Protein AF-A0A7X7KDR5-F1 (afdb_monomer_lite)

Secondary structure (DSSP, 8-state):
-HHHHHHHHHHHHHHHHHS--HHHHTTTTSHHHHHHHHHHHHS-TTTT-EETTTTEE------TT--EEEE--SSTT--EEEE----

pLDDT: mean 75.91, std 9.54, range [53.59, 88.62]

Sequence (87 aa):
MKKIVLLTAAVAALTAVWGTSEAAAAGFRTIKGRVSYYQAQTSPWHGGYYDAAWGTPVAVLVPPTAEAQTHWGWGVGATRVTPIHHQ

Foldseek 3Di:
DVVVVVVVVVVVVVVVVVPPPVVVCVLCPDPLNVQLVVCVVPAPLQRPAQDPVVRDRDRDDDDPPAFWDWDDDPDDPRIDIDTNRYD

Radius of gyration: 22.42 Å; chains: 1; bounding box: 60×42×50 Å

Structure (mmCIF, N/CA/C/O backbone):
data_AF-A0A7X7KDR5-F1
#
_entry.id   AF-A0A7X7KDR5-F1
#
loop_
_atom_site.group_PDB
_atom_site.id
_atom_site.type_symbol
_atom_site.label_atom_id
_atom_site.label_alt_id
_atom_site.label_comp_id
_atom_site.label_asym_id
_atom_site.label_entity_id
_atom_site.label_seq_id
_atom_site.pdbx_PDB_ins_code
_atom_site.Cartn_x
_atom_site.Cartn_y
_atom_site.Cartn_z
_atom_site.occupancy
_atom_site.B_iso_or_equiv
_atom_site.auth_seq_id
_atom_site.auth_comp_id
_atom_site.auth_asym_id
_atom_site.auth_atom_id
_atom_site.pdbx_PDB_model_num
ATOM 1 N N . MET A 1 1 ? 37.072 -30.132 -35.472 1.00 59.16 1 MET A N 1
ATOM 2 C CA . MET A 1 1 ? 35.834 -29.441 -35.907 1.00 59.16 1 MET A CA 1
ATOM 3 C C . MET A 1 1 ? 34.617 -29.805 -35.051 1.00 59.16 1 MET A C 1
ATOM 5 O O . MET A 1 1 ? 34.092 -28.911 -34.409 1.00 59.16 1 MET A O 1
ATOM 9 N N . LYS A 1 2 ? 34.224 -31.084 -34.913 1.00 63.53 2 LYS A N 1
ATOM 10 C CA . LYS A 1 2 ? 33.058 -31.497 -34.088 1.00 63.53 2 LYS A CA 1
ATOM 11 C C . LYS A 1 2 ? 33.106 -31.043 -32.613 1.00 63.53 2 LYS A C 1
ATOM 13 O O . LYS A 1 2 ? 32.096 -30.617 -32.075 1.00 63.53 2 LYS A O 1
ATOM 18 N N . LYS A 1 3 ? 34.289 -31.068 -31.981 1.00 68.50 3 LYS A N 1
ATOM 19 C CA . LYS A 1 3 ? 34.487 -30.625 -30.583 1.00 68.50 3 LYS A CA 1
ATOM 20 C C . LYS A 1 3 ? 34.306 -29.112 -30.388 1.00 68.50 3 LYS A C 1
ATOM 22 O O . LYS A 1 3 ? 33.826 -28.694 -29.347 1.00 68.50 3 LYS A O 1
ATOM 27 N N . ILE A 1 4 ? 34.655 -28.313 -31.401 1.00 83.31 4 ILE A N 1
ATOM 28 C CA . ILE A 1 4 ? 34.497 -26.849 -31.373 1.00 83.31 4 ILE A CA 1
ATOM 29 C C . ILE A 1 4 ? 33.015 -26.491 -31.523 1.00 83.31 4 ILE A C 1
ATOM 31 O O . ILE A 1 4 ? 32.516 -25.666 -30.773 1.00 83.31 4 ILE A O 1
ATOM 35 N N . VAL A 1 5 ? 32.299 -27.187 -32.414 1.00 82.88 5 VAL A N 1
ATOM 36 C CA . VAL A 1 5 ? 30.845 -27.026 -32.597 1.00 82.88 5 VAL A CA 1
ATOM 37 C C . VAL A 1 5 ? 30.061 -27.442 -31.345 1.00 82.88 5 VAL A C 1
ATOM 39 O O . VAL A 1 5 ? 29.098 -26.785 -30.968 1.00 82.88 5 VAL A O 1
ATOM 42 N N . LEU A 1 6 ? 30.488 -28.509 -30.662 1.00 83.50 6 LEU A N 1
ATOM 43 C CA . LEU A 1 6 ? 29.882 -28.927 -29.393 1.00 83.50 6 LEU A CA 1
ATOM 44 C C . LEU A 1 6 ? 30.107 -27.903 -28.273 1.00 83.50 6 LEU A C 1
ATOM 46 O O . LEU A 1 6 ? 29.193 -27.637 -27.499 1.00 83.50 6 LEU A O 1
ATOM 50 N N . LEU A 1 7 ? 31.297 -27.298 -28.208 1.00 85.81 7 LEU A N 1
ATOM 51 C CA . LEU A 1 7 ? 31.609 -26.262 -27.222 1.00 85.81 7 LEU A CA 1
ATOM 52 C C . LEU A 1 7 ? 30.798 -24.983 -27.451 1.00 85.81 7 LEU A C 1
ATOM 54 O O . LEU A 1 7 ? 30.266 -24.431 -26.492 1.00 85.81 7 LEU A O 1
ATOM 58 N N . THR A 1 8 ? 30.642 -24.530 -28.696 1.00 83.12 8 THR A N 1
ATOM 59 C CA . THR A 1 8 ? 29.836 -23.334 -28.988 1.00 83.12 8 THR A CA 1
ATOM 60 C C . THR A 1 8 ? 28.348 -23.560 -28.726 1.00 83.12 8 THR A C 1
ATOM 62 O O . THR A 1 8 ? 27.692 -22.673 -28.182 1.00 83.12 8 THR A O 1
ATOM 65 N N . ALA A 1 9 ? 27.819 -24.750 -29.026 1.00 83.44 9 ALA A N 1
ATOM 66 C CA . ALA A 1 9 ? 26.440 -25.109 -28.695 1.00 83.44 9 ALA A CA 1
ATOM 67 C C . ALA A 1 9 ? 26.200 -25.167 -27.175 1.00 83.44 9 ALA A C 1
ATOM 69 O O . ALA A 1 9 ? 25.177 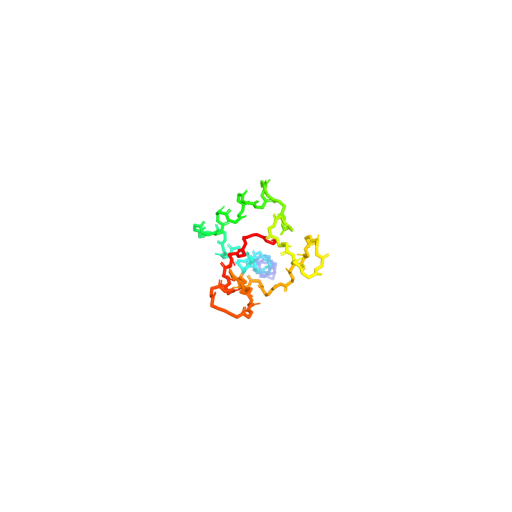-24.683 -26.694 1.00 83.44 9 ALA A O 1
ATOM 70 N N . ALA A 1 10 ? 27.159 -25.701 -26.410 1.00 83.38 10 ALA A N 1
ATOM 71 C CA . ALA A 1 10 ? 27.076 -25.745 -24.951 1.00 83.38 10 ALA A CA 1
ATOM 72 C C . ALA A 1 10 ? 27.105 -24.340 -24.325 1.00 83.38 10 ALA A C 1
ATOM 74 O O . ALA A 1 10 ? 26.321 -24.056 -23.422 1.00 83.38 10 ALA A O 1
ATOM 75 N N . VAL A 1 11 ? 27.957 -23.443 -24.835 1.00 84.56 11 VAL A N 1
ATOM 76 C CA . VAL A 1 11 ? 28.014 -22.043 -24.378 1.00 84.56 11 VAL A CA 1
ATOM 77 C C . VAL A 1 11 ? 26.711 -21.307 -24.699 1.00 84.56 11 VAL A C 1
ATOM 79 O O . VAL A 1 11 ? 26.173 -20.635 -23.824 1.00 84.56 11 VAL A O 1
ATOM 82 N N . ALA A 1 12 ? 26.156 -21.487 -25.902 1.00 80.38 12 ALA A N 1
ATOM 83 C CA . ALA A 1 12 ? 24.880 -20.877 -26.282 1.00 80.38 12 ALA A CA 1
ATOM 84 C C . ALA A 1 12 ? 23.709 -21.368 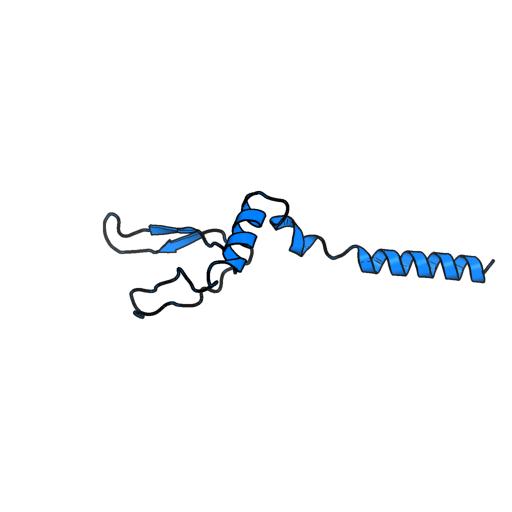-25.406 1.00 80.38 12 ALA A C 1
ATOM 86 O O . ALA A 1 12 ? 22.865 -20.570 -24.991 1.00 80.38 12 ALA A O 1
ATOM 87 N N . ALA A 1 13 ? 23.685 -22.663 -25.069 1.00 77.06 13 ALA A N 1
ATOM 88 C CA . ALA A 1 13 ? 22.691 -23.233 -24.162 1.00 77.06 13 ALA A CA 1
ATOM 89 C C . ALA A 1 13 ? 22.823 -22.673 -22.734 1.00 77.06 13 ALA A C 1
ATOM 91 O O . ALA A 1 13 ? 21.818 -22.345 -22.107 1.00 77.06 13 ALA A O 1
ATOM 92 N N . LEU A 1 14 ? 24.052 -22.492 -22.239 1.00 74.44 14 LEU A N 1
ATOM 93 C CA . LEU A 1 14 ? 24.319 -21.880 -20.933 1.00 74.44 14 LEU A CA 1
ATOM 94 C C . LEU A 1 14 ? 23.859 -20.418 -20.870 1.00 74.44 14 LEU A C 1
ATOM 96 O O . LEU A 1 14 ? 23.217 -20.025 -19.898 1.00 74.44 14 LEU A O 1
ATOM 100 N N . THR A 1 15 ? 24.110 -19.625 -21.916 1.00 69.44 15 THR A N 1
ATOM 101 C CA . THR A 1 15 ? 23.666 -18.222 -21.958 1.00 69.44 15 THR A CA 1
ATOM 102 C C . THR A 1 15 ? 22.147 -18.075 -22.061 1.00 69.44 15 THR A C 1
ATOM 104 O O . THR A 1 15 ? 21.594 -17.117 -21.528 1.00 69.44 15 THR A O 1
ATOM 107 N N . ALA A 1 16 ? 21.455 -19.032 -22.689 1.00 67.62 16 ALA A N 1
ATOM 108 C CA . ALA A 1 16 ? 19.997 -19.007 -22.811 1.00 67.62 16 ALA A CA 1
ATOM 109 C C . ALA A 1 16 ? 19.278 -19.246 -21.469 1.00 67.62 16 ALA A C 1
ATOM 111 O O . ALA A 1 16 ? 18.200 -18.701 -21.246 1.00 67.62 16 ALA A O 1
ATOM 112 N N . VAL A 1 17 ? 19.884 -20.009 -20.553 1.00 65.94 17 VAL A N 1
ATOM 113 C CA . VAL A 1 17 ? 19.311 -20.298 -19.223 1.00 65.94 17 VAL A CA 1
ATOM 114 C C . VAL A 1 17 ? 19.411 -19.095 -18.275 1.00 65.94 17 VAL A C 1
ATOM 116 O O . VAL A 1 17 ? 18.615 -18.969 -17.351 1.00 65.94 17 VAL A O 1
ATOM 119 N N . TRP A 1 18 ? 20.367 -18.189 -18.490 1.00 61.84 18 TRP A N 1
ATOM 120 C CA . TRP A 1 18 ? 20.626 -17.075 -17.568 1.00 61.84 18 TRP A CA 1
ATOM 121 C C . TRP A 1 18 ? 19.797 -15.817 -17.882 1.00 61.84 18 TRP A C 1
ATOM 123 O O . TRP A 1 18 ? 19.755 -14.896 -17.071 1.00 61.84 18 TRP A O 1
ATOM 133 N N . GLY A 1 19 ? 19.127 -15.767 -19.039 1.00 57.00 19 GLY A N 1
ATOM 134 C CA . GLY A 1 19 ? 18.433 -14.573 -19.537 1.00 57.00 19 GLY A CA 1
ATOM 135 C C . GLY A 1 19 ? 16.968 -14.398 -19.115 1.00 57.00 19 GLY A C 1
ATOM 136 O O . GLY A 1 19 ? 16.346 -13.430 -19.538 1.00 57.00 19 GLY A O 1
ATOM 137 N N . THR A 1 20 ? 16.373 -15.298 -18.324 1.00 55.62 20 THR A N 1
ATOM 138 C CA . THR A 1 20 ? 14.905 -15.321 -18.124 1.00 55.62 20 THR A CA 1
ATOM 139 C C . THR A 1 20 ? 14.395 -14.694 -16.818 1.00 55.62 20 THR A C 1
ATOM 141 O O . THR A 1 20 ? 13.243 -14.919 -16.455 1.00 55.62 20 THR A O 1
ATOM 144 N N . SER A 1 21 ? 15.191 -13.910 -16.084 1.00 55.38 21 SER A N 1
ATOM 145 C CA . SER A 1 21 ? 14.801 -13.410 -14.748 1.00 55.38 21 SER A CA 1
ATOM 146 C C . SER A 1 21 ? 14.212 -11.989 -14.702 1.00 55.38 21 SER A C 1
ATOM 148 O O . SER A 1 21 ? 13.817 -11.526 -13.632 1.00 55.38 21 SER A O 1
ATOM 150 N N . GLU A 1 22 ? 14.092 -11.279 -15.826 1.00 54.97 22 GLU A N 1
ATOM 151 C CA . GLU A 1 22 ? 13.763 -9.841 -15.792 1.00 54.97 22 GLU A CA 1
ATOM 152 C C . GLU A 1 22 ? 12.285 -9.509 -15.521 1.00 54.97 22 GLU A C 1
ATOM 154 O O . GLU A 1 22 ? 11.984 -8.411 -15.047 1.00 54.97 22 GLU A O 1
ATOM 159 N N . ALA A 1 23 ? 11.355 -10.448 -15.730 1.00 54.12 23 ALA A N 1
ATOM 160 C CA . ALA A 1 23 ? 9.923 -10.194 -15.536 1.00 54.12 23 ALA A CA 1
ATOM 161 C C . ALA A 1 23 ? 9.546 -9.920 -14.064 1.00 54.12 23 ALA A C 1
ATOM 163 O O . ALA A 1 23 ? 8.645 -9.129 -13.799 1.00 54.12 23 ALA A O 1
ATOM 164 N N . ALA A 1 24 ? 10.265 -10.514 -13.104 1.00 53.59 24 ALA A N 1
ATOM 165 C CA . ALA A 1 24 ? 10.025 -10.302 -11.673 1.00 53.59 24 ALA A CA 1
ATOM 166 C C . ALA A 1 24 ? 10.689 -9.017 -11.132 1.00 53.59 24 ALA A C 1
ATOM 168 O O . ALA A 1 24 ? 10.266 -8.478 -10.112 1.00 53.59 24 ALA A O 1
ATOM 169 N N . ALA A 1 25 ? 11.714 -8.498 -11.819 1.00 54.25 25 ALA A N 1
ATOM 170 C CA . ALA A 1 25 ? 12.509 -7.351 -11.369 1.00 54.25 25 ALA A CA 1
ATOM 171 C C . ALA A 1 25 ? 12.074 -6.007 -11.983 1.00 54.25 25 ALA A C 1
ATOM 173 O O . ALA A 1 25 ? 12.569 -4.953 -11.570 1.00 54.25 25 ALA A O 1
ATOM 174 N N . ALA A 1 26 ? 11.145 -6.018 -12.945 1.00 55.81 26 ALA A N 1
ATOM 175 C CA . ALA A 1 26 ? 10.712 -4.826 -13.677 1.00 55.81 26 ALA A CA 1
ATOM 176 C C . ALA A 1 26 ? 10.195 -3.698 -12.757 1.00 55.81 26 ALA A C 1
ATOM 178 O O . ALA A 1 26 ? 10.438 -2.521 -13.023 1.00 55.81 26 ALA A O 1
ATOM 179 N N . GLY A 1 27 ? 9.557 -4.038 -11.631 1.00 60.84 27 GLY A N 1
ATOM 180 C CA . GLY A 1 27 ? 9.068 -3.053 -10.662 1.00 60.84 27 GLY A CA 1
ATOM 181 C C . GLY A 1 27 ? 10.180 -2.356 -9.872 1.00 60.84 27 GLY A C 1
ATOM 182 O O . GLY A 1 27 ? 10.072 -1.166 -9.579 1.00 60.84 27 GLY A O 1
ATOM 183 N N . PHE A 1 28 ? 11.279 -3.055 -9.577 1.00 60.81 28 PHE A N 1
ATOM 184 C CA . PHE A 1 28 ? 12.306 -2.634 -8.614 1.00 60.81 28 PHE A CA 1
ATOM 185 C C . PHE A 1 28 ? 13.155 -1.445 -9.090 1.00 60.81 28 PHE A C 1
ATOM 187 O O . PHE A 1 28 ? 13.653 -0.661 -8.284 1.00 60.81 28 PHE A O 1
ATOM 194 N N . ARG A 1 29 ? 13.295 -1.282 -10.412 1.00 67.31 29 ARG A N 1
ATOM 195 C CA . ARG A 1 29 ? 14.022 -0.161 -11.036 1.00 67.31 29 ARG A CA 1
ATOM 196 C C . ARG A 1 29 ? 13.229 1.154 -11.041 1.00 67.31 29 ARG A C 1
ATOM 198 O O . ARG A 1 29 ? 13.773 2.189 -11.415 1.00 67.31 29 ARG A O 1
ATOM 205 N N . THR A 1 30 ? 11.966 1.135 -10.619 1.00 79.31 30 THR A N 1
ATOM 206 C CA . THR A 1 30 ? 11.119 2.331 -10.516 1.00 79.31 30 THR A CA 1
ATOM 207 C C . THR A 1 30 ? 11.197 2.953 -9.118 1.00 79.31 30 THR A C 1
ATOM 209 O O . THR A 1 30 ? 11.509 2.279 -8.135 1.00 79.31 30 THR A O 1
ATOM 212 N N . ILE A 1 31 ? 10.866 4.245 -8.997 1.00 81.31 31 ILE A N 1
ATOM 213 C CA . ILE A 1 31 ? 10.743 4.913 -7.687 1.00 81.31 31 ILE A CA 1
ATOM 214 C C . ILE A 1 31 ? 9.746 4.161 -6.790 1.00 81.31 31 ILE A C 1
ATOM 216 O O . ILE A 1 31 ? 10.042 3.936 -5.618 1.00 81.31 31 ILE A O 1
ATOM 220 N N . LYS A 1 32 ? 8.602 3.724 -7.345 1.00 77.06 32 LYS A N 1
ATOM 221 C CA . LYS A 1 32 ? 7.599 2.941 -6.607 1.00 77.06 32 LYS A CA 1
ATOM 222 C C . LYS A 1 32 ? 8.173 1.623 -6.094 1.00 77.06 32 LYS A C 1
ATOM 224 O O . LYS A 1 32 ? 8.023 1.343 -4.914 1.00 77.06 32 LYS A O 1
ATOM 229 N N . GLY A 1 33 ? 8.888 0.865 -6.925 1.00 79.62 33 GLY A N 1
ATOM 230 C CA . GLY A 1 33 ? 9.497 -0.394 -6.487 1.00 79.62 33 GLY A CA 1
ATOM 231 C C . GLY A 1 33 ? 10.522 -0.210 -5.375 1.00 79.62 33 GLY A C 1
ATOM 232 O O . GLY A 1 33 ? 10.539 -0.987 -4.425 1.00 79.62 33 GLY A O 1
ATOM 233 N N . ARG A 1 34 ? 11.321 0.862 -5.433 1.00 80.62 34 ARG A N 1
ATOM 234 C CA . ARG A 1 34 ? 12.264 1.189 -4.358 1.00 80.62 34 ARG A CA 1
ATOM 235 C C . ARG A 1 34 ? 11.547 1.528 -3.045 1.00 80.62 34 ARG A C 1
ATOM 237 O O . ARG A 1 34 ? 11.979 1.076 -1.990 1.00 80.62 34 ARG A O 1
ATOM 244 N N . VAL A 1 35 ? 10.451 2.287 -3.099 1.00 82.00 35 VAL A N 1
ATOM 245 C CA . VAL A 1 35 ? 9.623 2.590 -1.917 1.00 82.00 35 VAL A CA 1
ATOM 246 C C . VAL A 1 35 ? 8.976 1.321 -1.355 1.00 82.00 35 VAL A C 1
ATOM 248 O O . VAL A 1 35 ? 9.077 1.086 -0.152 1.00 82.00 35 VAL A O 1
ATOM 251 N N . SER A 1 36 ? 8.380 0.480 -2.204 1.00 78.56 36 SER A N 1
ATOM 252 C CA . SER A 1 36 ? 7.793 -0.799 -1.787 1.00 78.56 36 SER A CA 1
ATOM 253 C C . SER A 1 36 ? 8.833 -1.728 -1.155 1.00 78.56 36 SER A C 1
ATOM 255 O O . SER A 1 36 ? 8.542 -2.349 -0.139 1.00 78.56 36 SER A O 1
ATOM 257 N N . TYR A 1 37 ? 10.066 -1.770 -1.675 1.00 80.50 37 TYR A N 1
ATOM 258 C CA . TYR A 1 37 ? 11.154 -2.549 -1.075 1.00 80.50 37 TYR A CA 1
ATOM 259 C C . TYR A 1 37 ? 11.507 -2.082 0.341 1.00 80.50 37 TYR A C 1
ATOM 261 O O . TYR A 1 37 ? 11.565 -2.894 1.261 1.00 80.50 37 TYR A O 1
ATOM 269 N N . TYR A 1 38 ? 11.699 -0.775 0.547 1.00 84.62 38 TYR A N 1
ATOM 270 C CA . TYR A 1 38 ? 11.985 -0.247 1.885 1.00 84.62 38 TYR A CA 1
ATOM 271 C C . TYR A 1 38 ? 10.812 -0.448 2.854 1.00 84.62 38 TYR A C 1
ATOM 273 O O . TYR A 1 38 ? 11.023 -0.717 4.038 1.00 84.62 38 TYR A O 1
ATOM 281 N N . GLN A 1 39 ? 9.574 -0.358 2.365 1.00 81.50 39 GLN A N 1
ATOM 282 C CA . GLN A 1 39 ? 8.389 -0.653 3.168 1.00 81.50 39 GLN A CA 1
ATOM 283 C C . GLN A 1 39 ? 8.319 -2.134 3.552 1.00 81.50 39 GLN A C 1
ATOM 285 O O . GLN A 1 39 ? 8.021 -2.416 4.706 1.00 81.50 39 GLN A O 1
ATOM 290 N N . ALA A 1 40 ? 8.681 -3.058 2.658 1.00 79.50 40 ALA A N 1
ATOM 291 C CA . ALA A 1 40 ? 8.727 -4.490 2.965 1.00 79.50 40 ALA A CA 1
ATOM 292 C C . ALA A 1 40 ? 9.749 -4.853 4.047 1.00 79.50 40 ALA A C 1
ATOM 294 O O . ALA A 1 40 ? 9.570 -5.819 4.781 1.00 79.50 40 ALA A O 1
ATOM 295 N N . GLN A 1 41 ? 10.823 -4.072 4.167 1.00 85.06 41 GLN A N 1
ATOM 296 C CA . GLN A 1 41 ? 11.832 -4.275 5.206 1.00 85.06 41 GLN A CA 1
ATOM 297 C C . GLN A 1 41 ? 11.429 -3.720 6.576 1.00 85.06 41 GLN A C 1
ATOM 299 O O . GLN A 1 41 ? 11.995 -4.131 7.586 1.00 85.06 41 GLN A O 1
ATOM 304 N N . THR A 1 42 ? 10.514 -2.750 6.622 1.00 86.88 42 THR A N 1
ATOM 305 C CA . THR A 1 42 ? 10.247 -1.948 7.830 1.00 86.88 42 THR A CA 1
ATOM 306 C C . THR A 1 42 ? 8.818 -2.064 8.341 1.00 86.88 42 THR A C 1
ATOM 308 O O . THR A 1 42 ? 8.547 -1.713 9.486 1.00 86.88 42 THR A O 1
ATOM 311 N N . SER A 1 43 ? 7.897 -2.542 7.510 1.00 80.00 43 SER A N 1
ATOM 312 C CA . SER A 1 43 ? 6.479 -2.678 7.820 1.00 80.00 43 SER A CA 1
ATOM 313 C C . SER A 1 43 ? 6.032 -4.116 7.549 1.00 80.00 43 SER A C 1
ATOM 315 O O . SER A 1 43 ? 6.540 -4.739 6.623 1.00 80.00 43 SER A O 1
ATOM 317 N N . PRO A 1 44 ? 5.090 -4.667 8.331 1.00 79.75 44 PRO A N 1
ATOM 318 C CA . PRO A 1 44 ? 4.524 -5.972 8.025 1.00 79.75 44 PRO A CA 1
ATOM 319 C C . PRO A 1 44 ? 3.616 -5.897 6.791 1.00 79.75 44 PRO A C 1
ATOM 321 O O . PRO A 1 44 ? 2.846 -4.945 6.642 1.00 79.75 44 PRO A O 1
ATOM 324 N N . TRP A 1 45 ? 3.632 -6.943 5.961 1.00 72.94 45 TRP A N 1
ATOM 325 C CA . TRP A 1 45 ? 2.799 -7.049 4.750 1.00 72.94 45 TRP A CA 1
ATOM 326 C C . TRP A 1 45 ? 1.295 -7.031 5.063 1.00 72.94 45 TRP A C 1
ATOM 328 O O . TRP A 1 45 ? 0.486 -6.565 4.268 1.00 72.94 45 TRP A O 1
ATOM 338 N N . HIS A 1 46 ? 0.915 -7.471 6.264 1.00 72.94 46 HIS A N 1
ATOM 339 C CA . HIS A 1 46 ? -0.455 -7.427 6.784 1.00 72.94 46 HIS A CA 1
ATOM 340 C C . HIS A 1 46 ? -0.767 -6.135 7.574 1.00 72.94 46 HIS A C 1
ATOM 342 O O . HIS A 1 46 ? -1.845 -5.993 8.147 1.00 72.94 46 HIS A O 1
ATOM 348 N N . GLY A 1 47 ? 0.175 -5.190 7.650 1.00 66.50 47 GLY A N 1
ATOM 349 C CA . GLY A 1 47 ? 0.208 -4.094 8.627 1.00 66.50 47 GLY A CA 1
ATOM 350 C C . GLY A 1 47 ? -0.770 -2.930 8.451 1.00 66.50 47 GLY A C 1
ATOM 351 O O . GLY A 1 47 ? -0.725 -2.000 9.248 1.00 66.50 47 GLY A O 1
ATOM 352 N N . GLY A 1 48 ? -1.641 -2.939 7.442 1.00 68.19 48 GLY A N 1
ATOM 353 C CA . GLY A 1 48 ? -2.536 -1.808 7.142 1.00 68.19 48 GLY A CA 1
ATOM 354 C C . GLY A 1 48 ? -3.941 -2.195 6.684 1.00 68.19 48 GLY A C 1
ATOM 355 O O . GLY A 1 48 ? -4.715 -1.325 6.290 1.00 68.19 48 GLY A O 1
ATOM 356 N N . TYR A 1 49 ? -4.273 -3.485 6.723 1.00 74.12 49 TYR A N 1
ATOM 357 C CA . TYR A 1 49 ? -5.528 -4.024 6.205 1.00 74.12 49 TYR A CA 1
ATOM 358 C C . TYR A 1 49 ? -6.435 -4.419 7.366 1.00 74.12 49 TYR A C 1
ATOM 360 O O . TYR A 1 49 ? -6.576 -5.594 7.685 1.00 74.12 49 TYR A O 1
ATOM 368 N N . TYR A 1 50 ? -6.996 -3.425 8.052 1.00 7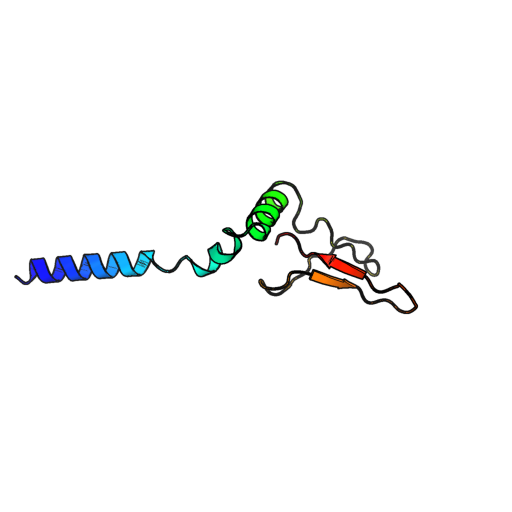3.19 50 TYR A N 1
ATOM 369 C CA . TYR A 1 50 ? -8.012 -3.659 9.075 1.00 73.19 50 TYR A CA 1
ATOM 370 C C . TYR A 1 50 ? -9.385 -3.773 8.417 1.00 73.19 50 TYR A C 1
ATOM 372 O O . TYR A 1 50 ? -9.803 -2.852 7.713 1.00 73.19 50 TYR A O 1
ATOM 380 N N . ASP A 1 51 ? -10.081 -4.877 8.670 1.00 74.69 51 ASP A N 1
ATOM 381 C CA . ASP A 1 51 ? -11.463 -5.048 8.245 1.00 74.69 51 ASP A CA 1
ATOM 382 C C . ASP A 1 51 ? -12.406 -4.782 9.426 1.00 74.69 51 ASP A C 1
ATOM 384 O O . ASP A 1 51 ? -12.347 -5.451 10.461 1.00 74.69 51 ASP A O 1
ATOM 388 N N . ALA A 1 52 ? -13.277 -3.783 9.275 1.00 70.94 52 ALA A N 1
ATOM 389 C CA . ALA A 1 52 ? -14.206 -3.378 10.325 1.00 70.94 52 ALA A CA 1
ATOM 390 C C . ALA A 1 52 ? -15.315 -4.411 10.592 1.00 70.94 52 ALA A C 1
ATOM 392 O O . ALA A 1 52 ? -15.859 -4.426 11.694 1.00 70.94 52 ALA A O 1
ATOM 393 N N . ALA A 1 53 ? -15.649 -5.271 9.626 1.00 75.44 53 ALA A N 1
ATOM 394 C CA . ALA A 1 53 ? -16.629 -6.336 9.819 1.00 75.44 53 ALA A CA 1
ATOM 395 C C . ALA A 1 53 ? -16.060 -7.476 10.677 1.00 75.44 53 ALA A C 1
ATOM 397 O O . ALA A 1 53 ? -16.788 -8.060 11.477 1.00 75.44 53 ALA A O 1
ATOM 398 N N . TRP A 1 54 ? -14.763 -7.768 10.544 1.00 78.25 54 TRP A N 1
ATOM 399 C CA . TRP A 1 54 ? -14.096 -8.847 11.287 1.00 78.25 54 TRP A CA 1
ATOM 400 C C . TRP A 1 54 ? -13.362 -8.382 12.549 1.00 78.25 54 TRP A C 1
ATOM 402 O O . TRP A 1 54 ? -12.997 -9.206 13.386 1.00 78.25 54 TRP A O 1
ATOM 412 N N . GLY A 1 55 ? -13.119 -7.079 12.699 1.00 79.69 55 GLY A N 1
ATOM 413 C CA . GLY 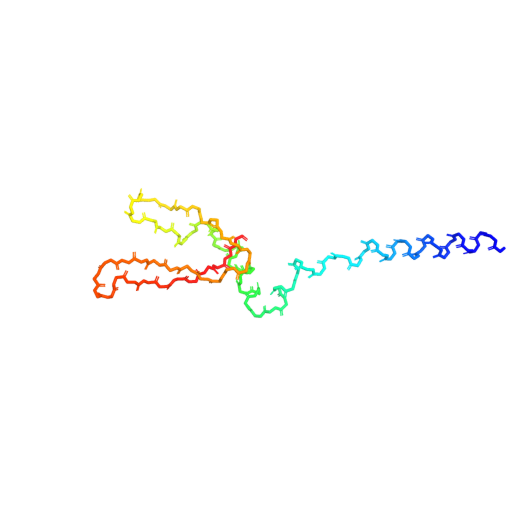A 1 55 ? -12.449 -6.508 13.868 1.00 79.69 55 GLY A CA 1
ATOM 414 C C . GLY A 1 55 ? -10.964 -6.873 13.989 1.00 79.69 55 GLY A C 1
ATOM 415 O O . GLY A 1 55 ? -10.368 -6.663 15.044 1.00 79.69 55 GLY A O 1
ATOM 416 N N . THR A 1 56 ? -10.361 -7.417 12.931 1.00 77.31 56 THR A N 1
ATOM 417 C CA . THR A 1 56 ? -8.989 -7.938 12.916 1.00 77.31 56 THR A CA 1
ATOM 418 C C . THR A 1 56 ? -8.285 -7.580 11.602 1.00 77.31 56 THR A C 1
ATOM 420 O O . THR A 1 56 ? -8.962 -7.352 10.593 1.00 77.31 56 THR A O 1
ATOM 423 N N . PRO A 1 57 ? -6.939 -7.516 11.565 1.00 72.62 57 PRO A N 1
ATOM 424 C CA . PRO A 1 57 ? -6.210 -7.431 10.309 1.00 72.62 57 PRO A CA 1
ATOM 425 C C . PRO A 1 57 ? -6.463 -8.663 9.431 1.0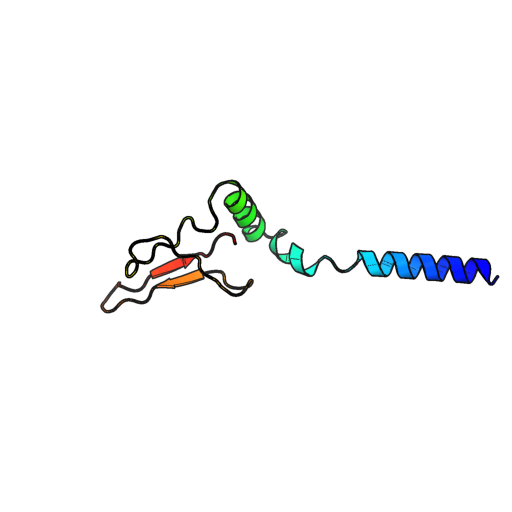0 72.62 57 PRO A C 1
ATOM 427 O O . PRO A 1 57 ? -6.337 -9.796 9.900 1.00 72.62 57 PRO A O 1
ATOM 430 N N . VAL A 1 58 ? -6.786 -8.450 8.155 1.00 75.38 58 VAL A N 1
ATOM 431 C CA . VAL A 1 58 ? -7.034 -9.525 7.182 1.00 75.38 58 VAL A CA 1
ATOM 432 C C . VAL A 1 58 ? -5.976 -9.482 6.083 1.00 75.38 58 VAL A C 1
ATOM 434 O O . VAL A 1 58 ? -5.633 -8.423 5.561 1.00 75.38 58 VAL A O 1
ATOM 437 N N . ALA A 1 59 ? -5.454 -10.651 5.717 1.00 73.50 59 ALA A N 1
ATOM 438 C CA . ALA A 1 59 ? -4.564 -10.799 4.574 1.00 73.50 59 ALA A CA 1
ATOM 439 C C . ALA A 1 59 ? -5.336 -10.561 3.266 1.00 73.50 59 ALA A C 1
ATOM 441 O O . ALA A 1 59 ? -6.286 -11.286 2.971 1.00 73.50 59 ALA A O 1
ATOM 442 N N . VAL A 1 60 ? -4.925 -9.574 2.466 1.00 73.62 60 VAL A N 1
ATOM 443 C CA . VAL A 1 60 ? -5.566 -9.287 1.174 1.00 73.62 60 VAL A CA 1
ATOM 444 C C . VAL A 1 60 ? -4.780 -9.952 0.046 1.00 73.62 60 VAL A C 1
ATOM 446 O O . VAL A 1 60 ? -3.654 -9.560 -0.255 1.00 73.62 60 VAL A O 1
ATOM 449 N N . LEU A 1 61 ? -5.391 -10.947 -0.599 1.00 77.94 61 LEU A N 1
ATOM 450 C CA . LEU A 1 61 ? -4.887 -11.536 -1.840 1.00 77.94 61 LEU A CA 1
ATOM 451 C C . LEU A 1 61 ? -5.330 -10.662 -3.015 1.00 77.94 61 LEU A C 1
ATOM 453 O O . LEU A 1 61 ? -6.521 -10.566 -3.307 1.00 77.94 61 LEU A O 1
ATOM 457 N N . VAL A 1 62 ? -4.376 -10.024 -3.688 1.00 81.06 62 VAL A N 1
ATOM 458 C CA . VAL A 1 62 ? -4.627 -9.199 -4.879 1.00 81.06 62 VAL A CA 1
ATOM 459 C C . VAL A 1 62 ? -3.735 -9.659 -6.029 1.00 81.06 62 VAL A C 1
ATOM 461 O O . VAL A 1 62 ? -2.692 -10.273 -5.794 1.00 81.06 62 VAL A O 1
ATOM 464 N N . PRO A 1 63 ? -4.113 -9.377 -7.285 1.00 82.06 63 PRO A N 1
ATOM 465 C CA . PRO A 1 63 ? -3.221 -9.591 -8.413 1.00 82.06 63 PRO A CA 1
ATOM 466 C C . PRO A 1 63 ? -1.910 -8.804 -8.238 1.00 82.06 63 PRO A C 1
ATOM 468 O O . PRO A 1 63 ? -1.962 -7.671 -7.757 1.00 82.06 63 PRO A O 1
ATOM 471 N N . PRO A 1 64 ? -0.758 -9.313 -8.715 1.00 75.50 64 PRO A N 1
ATOM 472 C CA . PRO A 1 64 ? 0.545 -8.645 -8.566 1.00 75.50 64 PRO A CA 1
ATOM 473 C C . PRO A 1 64 ? 0.624 -7.233 -9.168 1.00 75.50 64 PRO A C 1
ATOM 475 O O . PRO A 1 64 ? 1.559 -6.486 -8.899 1.00 75.50 64 PRO A O 1
ATOM 478 N N . THR A 1 65 ? -0.333 -6.876 -10.024 1.00 78.88 65 THR A N 1
ATOM 479 C CA . THR A 1 65 ? -0.426 -5.572 -10.688 1.00 78.88 65 THR A CA 1
ATOM 480 C C . THR A 1 65 ? -1.324 -4.577 -9.953 1.00 78.88 65 THR A C 1
ATOM 482 O O . THR A 1 65 ? -1.437 -3.435 -10.394 1.00 78.88 65 THR A O 1
ATOM 485 N N . ALA A 1 66 ? -2.013 -4.984 -8.885 1.00 81.94 66 ALA A N 1
ATOM 486 C CA . ALA A 1 66 ? -2.890 -4.093 -8.138 1.00 81.94 66 ALA A CA 1
ATOM 487 C C . ALA A 1 66 ? -2.072 -3.124 -7.272 1.00 81.94 66 ALA A C 1
ATOM 489 O O . ALA A 1 66 ? -1.179 -3.532 -6.537 1.00 81.94 66 ALA A O 1
ATOM 490 N N . GLU A 1 67 ? -2.404 -1.833 -7.332 1.00 80.06 67 GLU A N 1
ATOM 491 C CA . GLU A 1 67 ? -1.687 -0.784 -6.589 1.00 80.06 67 GLU A CA 1
ATOM 492 C C . GLU A 1 67 ? -2.519 -0.101 -5.497 1.00 80.06 67 GLU A C 1
ATOM 494 O O . GLU A 1 67 ? -1.976 0.639 -4.675 1.00 80.06 67 GLU A O 1
ATOM 499 N N . ALA A 1 68 ? -3.834 -0.319 -5.487 1.00 85.00 68 ALA A N 1
ATOM 500 C CA . ALA A 1 68 ? -4.755 0.259 -4.520 1.00 85.00 68 ALA A CA 1
ATOM 501 C C . ALA A 1 68 ? -5.968 -0.650 -4.308 1.00 85.00 68 ALA A C 1
ATOM 503 O O . ALA A 1 68 ? -6.376 -1.398 -5.196 1.00 85.00 68 ALA A O 1
ATOM 504 N N . GLN A 1 69 ? -6.556 -0.546 -3.123 1.00 82.94 69 GLN A N 1
ATOM 505 C CA . GLN A 1 69 ? -7.809 -1.189 -2.746 1.00 82.94 69 GLN A CA 1
ATOM 506 C C . GLN A 1 69 ? -8.869 -0.113 -2.503 1.00 82.94 69 GLN A C 1
ATOM 508 O O . GLN A 1 69 ? -8.561 0.994 -2.048 1.00 82.94 69 GLN A O 1
ATOM 513 N N . THR A 1 70 ? -10.123 -0.450 -2.787 1.00 86.62 70 THR A N 1
ATOM 514 C CA . THR A 1 70 ? -11.257 0.443 -2.535 1.00 86.62 70 THR A CA 1
ATOM 515 C C . THR A 1 70 ? -12.167 -0.173 -1.487 1.00 86.62 70 THR A C 1
ATOM 517 O O . THR A 1 70 ? -12.643 -1.294 -1.648 1.00 86.62 70 THR A O 1
ATOM 520 N N . HIS A 1 71 ? -12.401 0.586 -0.424 1.00 82.44 71 HIS A N 1
ATOM 521 C CA . HIS A 1 71 ? -13.330 0.285 0.653 1.00 82.44 71 HIS A CA 1
ATOM 522 C C . HIS A 1 71 ? -14.643 0.976 0.329 1.00 82.44 71 HIS A C 1
ATOM 524 O O . HIS A 1 71 ? -14.708 2.207 0.313 1.00 82.44 71 HIS A O 1
ATOM 530 N N . TRP A 1 72 ? -15.668 0.186 0.031 1.00 86.50 72 TRP A N 1
ATOM 531 C CA . TRP A 1 72 ? -16.999 0.688 -0.280 1.00 86.50 72 TRP A CA 1
ATOM 532 C C . TRP A 1 72 ? -17.839 0.750 0.991 1.00 86.50 72 TRP A C 1
ATOM 534 O O . TRP A 1 72 ? -17.900 -0.213 1.752 1.00 86.50 72 TRP A O 1
ATOM 544 N N . GLY A 1 73 ? -18.508 1.877 1.200 1.00 84.31 73 GLY A N 1
ATOM 545 C CA . GLY A 1 73 ? -19.425 2.077 2.313 1.00 84.31 73 GLY A CA 1
ATOM 546 C C . GLY A 1 73 ? -20.696 2.770 1.845 1.00 84.31 73 GLY A C 1
ATOM 547 O O . GLY A 1 73 ? -20.699 3.484 0.842 1.00 84.31 73 GLY A O 1
ATOM 548 N N . TRP A 1 74 ? -21.784 2.552 2.576 1.00 88.38 74 TRP A N 1
ATOM 549 C CA . TRP A 1 74 ? -23.061 3.208 2.316 1.00 88.38 74 TRP A CA 1
ATOM 550 C C . TRP A 1 74 ? -23.058 4.636 2.877 1.00 88.38 74 TRP A C 1
ATOM 552 O O . TRP A 1 74 ? -22.590 4.868 3.989 1.00 88.38 74 TRP A O 1
ATOM 562 N N . GLY A 1 75 ? -23.617 5.587 2.126 1.00 88.25 75 GLY A N 1
ATOM 563 C CA . GLY A 1 75 ? -23.701 6.996 2.523 1.00 88.25 75 GLY A CA 1
ATOM 564 C C . GLY A 1 75 ? -22.594 7.884 1.943 1.00 88.25 75 GLY A C 1
ATOM 565 O O . GLY A 1 75 ? -21.656 7.429 1.288 1.00 88.25 75 GLY A O 1
ATOM 566 N N . VAL A 1 76 ? -22.727 9.195 2.151 1.00 85.38 76 VAL A N 1
ATOM 567 C CA . VAL A 1 76 ? -21.800 10.195 1.600 1.00 85.38 76 VAL A CA 1
ATOM 568 C C . VAL A 1 76 ? -20.479 10.156 2.367 1.00 85.38 76 VAL A C 1
ATOM 570 O O . VAL A 1 76 ? -20.463 10.272 3.587 1.00 85.38 76 VAL A O 1
ATOM 573 N N . GLY A 1 77 ? -19.364 10.000 1.649 1.00 84.25 77 GLY A N 1
ATOM 574 C CA . GLY A 1 77 ? -18.017 9.993 2.236 1.00 84.25 77 GLY A CA 1
ATOM 575 C C . GLY A 1 77 ? -17.576 8.657 2.843 1.00 84.25 77 GLY A C 1
ATOM 576 O O . GLY A 1 77 ? -16.463 8.567 3.350 1.00 84.25 77 GLY A O 1
ATOM 577 N N . ALA A 1 78 ? -18.398 7.609 2.758 1.00 84.25 78 ALA A N 1
ATOM 578 C CA . ALA A 1 78 ? -18.069 6.287 3.295 1.00 84.25 78 ALA A CA 1
ATOM 579 C C . ALA A 1 78 ? -17.157 5.446 2.374 1.00 84.25 78 ALA 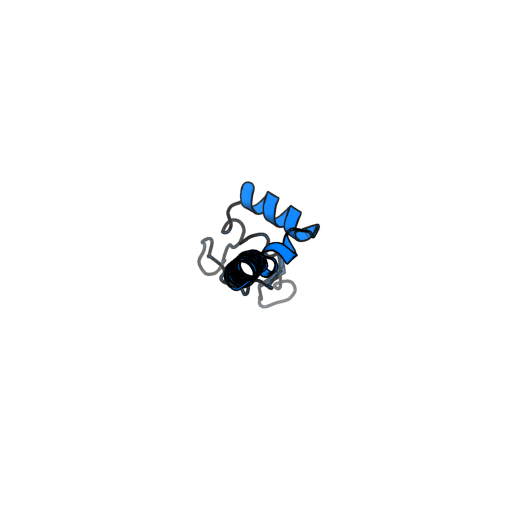A C 1
ATOM 581 O O . ALA A 1 78 ? -16.772 4.338 2.735 1.00 84.25 78 ALA A O 1
ATOM 582 N N . THR A 1 79 ? -16.805 5.957 1.188 1.00 88.62 79 THR A N 1
ATOM 583 C CA . THR A 1 79 ? -15.871 5.295 0.265 1.00 88.62 79 THR A CA 1
ATOM 584 C C . THR A 1 79 ? -14.451 5.800 0.490 1.00 88.62 79 THR A C 1
ATOM 586 O O . THR A 1 79 ? -14.209 7.008 0.456 1.00 88.62 79 THR A O 1
ATOM 589 N N . ARG A 1 80 ? -13.498 4.881 0.670 1.00 85.81 80 ARG A N 1
ATOM 590 C CA . ARG A 1 80 ? -12.077 5.203 0.850 1.00 85.81 80 ARG A CA 1
ATOM 591 C C . ARG A 1 80 ? -11.212 4.375 -0.088 1.00 85.81 80 ARG A C 1
ATOM 593 O O . ARG A 1 80 ? -11.385 3.168 -0.198 1.00 85.81 80 ARG A O 1
ATOM 600 N N . VAL A 1 81 ? -10.223 5.016 -0.700 1.00 88.06 81 VAL A N 1
ATOM 601 C CA . VAL A 1 81 ? -9.168 4.336 -1.459 1.00 88.06 81 VAL A CA 1
ATOM 602 C C . VAL A 1 81 ? -7.891 4.355 -0.629 1.00 88.06 81 VAL A C 1
ATOM 604 O O . VAL A 1 81 ? -7.499 5.405 -0.112 1.00 88.06 81 VAL A O 1
ATOM 607 N N . THR A 1 82 ? -7.250 3.200 -0.475 1.00 83.31 82 THR A N 1
ATOM 608 C CA . THR A 1 82 ? -5.944 3.087 0.186 1.00 83.31 82 THR A CA 1
ATOM 609 C C . THR A 1 82 ? -4.940 2.396 -0.736 1.00 83.31 82 THR A C 1
ATOM 611 O O . THR A 1 82 ? -5.309 1.472 -1.464 1.00 83.31 82 THR A O 1
ATOM 614 N N . PRO A 1 83 ? -3.672 2.841 -0.750 1.00 81.56 83 PRO A N 1
ATOM 615 C CA . PRO A 1 83 ? -2.640 2.196 -1.549 1.00 81.56 83 PRO A CA 1
ATOM 616 C C . PRO A 1 83 ? -2.326 0.791 -1.020 1.00 81.56 83 PRO A C 1
ATOM 618 O O . PRO A 1 83 ? -2.378 0.537 0.185 1.00 81.56 83 PRO A O 1
ATOM 621 N N . ILE A 1 84 ? -1.970 -0.103 -1.940 1.00 80.50 84 ILE A N 1
ATOM 622 C CA . ILE A 1 84 ? -1.380 -1.411 -1.657 1.00 80.50 84 ILE A CA 1
ATOM 623 C C . ILE A 1 84 ? 0.132 -1.214 -1.733 1.00 80.50 84 ILE A C 1
ATOM 625 O O . ILE A 1 84 ? 0.670 -0.813 -2.764 1.00 80.50 84 ILE A O 1
ATOM 629 N N . HIS A 1 85 ? 0.800 -1.410 -0.602 1.00 77.00 85 HIS A N 1
ATOM 630 C CA . HIS A 1 85 ? 2.208 -1.062 -0.437 1.00 77.00 85 HIS A CA 1
ATOM 631 C C . HIS A 1 85 ? 3.145 -2.162 -0.934 1.00 77.00 85 HIS A C 1
ATOM 633 O O . HIS A 1 85 ? 3.671 -2.096 -2.045 1.00 77.00 85 HIS A O 1
ATOM 639 N N . HIS A 1 86 ? 3.377 -3.156 -0.085 1.00 74.50 86 HIS A N 1
ATOM 640 C CA . HIS A 1 86 ? 4.228 -4.295 -0.366 1.00 74.50 86 HIS A CA 1
ATOM 641 C C . HIS A 1 86 ? 3.466 -5.570 -0.005 1.00 74.50 86 HIS A C 1
ATOM 643 O O . HIS A 1 86 ? 2.677 -5.575 0.946 1.00 74.50 86 HIS A O 1
ATOM 649 N N . GLN A 1 87 ? 3.693 -6.610 -0.800 1.00 66.12 87 GLN A N 1
ATOM 650 C CA . GLN A 1 87 ? 3.220 -7.974 -0.594 1.00 66.12 87 GLN A CA 1
ATOM 651 C C . GLN A 1 87 ? 4.411 -8.917 -0.663 1.00 66.12 87 GLN A C 1
ATOM 653 O O . GLN A 1 87 ? 5.354 -8.589 -1.422 1.00 66.12 87 GLN A O 1
#